Protein AF-A0A3P7E3R1-F1 (afdb_monomer_lite)

Structure (mmCIF, N/CA/C/O backbone):
data_AF-A0A3P7E3R1-F1
#
_entry.id   AF-A0A3P7E3R1-F1
#
loop_
_atom_site.group_PDB
_atom_site.id
_atom_site.type_symbol
_atom_site.label_atom_id
_atom_site.label_alt_id
_atom_site.label_comp_id
_atom_site.label_asym_id
_atom_site.label_entity_id
_atom_site.label_seq_id
_atom_site.pdbx_PDB_ins_code
_atom_site.Cartn_x
_atom_site.Cartn_y
_atom_site.Cartn_z
_atom_site.occupancy
_atom_site.B_iso_or_equiv
_atom_site.auth_seq_id
_atom_site.auth_comp_id
_atom_site.auth_asym_id
_atom_site.auth_atom_id
_atom_site.pdbx_PDB_model_num
ATOM 1 N N . MET A 1 1 ? 5.207 13.292 11.496 1.00 44.22 1 MET A N 1
ATOM 2 C CA . MET A 1 1 ? 4.249 14.304 10.987 1.00 44.22 1 MET A CA 1
ATOM 3 C C . MET A 1 1 ? 3.091 13.579 10.328 1.00 44.22 1 MET A C 1
ATOM 5 O O . MET A 1 1 ? 3.385 12.753 9.472 1.00 44.22 1 MET A O 1
ATOM 9 N N . PRO A 1 2 ? 1.853 13.756 10.834 1.00 50.88 2 PRO A N 1
ATOM 10 C CA . PRO A 1 2 ? 1.155 12.635 11.465 1.00 50.88 2 PRO A CA 1
ATOM 11 C C . PRO A 1 2 ? 1.102 11.472 10.475 1.00 50.88 2 PRO A C 1
ATOM 13 O O . PRO A 1 2 ? 0.570 11.630 9.380 1.00 50.88 2 PRO A O 1
ATOM 16 N N . HIS A 1 3 ? 1.781 10.374 10.810 1.00 62.09 3 HIS A N 1
ATOM 17 C CA . HIS A 1 3 ? 2.011 9.251 9.901 1.00 62.09 3 HIS A CA 1
ATOM 18 C C . HIS A 1 3 ? 0.673 8.900 9.258 1.00 62.09 3 HIS A C 1
ATOM 20 O O . HIS A 1 3 ? -0.252 8.500 9.968 1.00 62.09 3 HIS A O 1
ATOM 26 N N . GLY A 1 4 ? 0.530 9.186 7.958 1.00 73.00 4 GLY A N 1
ATOM 27 C CA . GLY A 1 4 ? -0.721 8.945 7.253 1.00 73.00 4 GLY A CA 1
ATOM 28 C C . GLY A 1 4 ? -1.179 7.529 7.572 1.00 73.00 4 GLY A C 1
ATOM 29 O O . GLY A 1 4 ? -0.348 6.632 7.666 1.00 73.00 4 GLY A O 1
ATOM 30 N N . MET A 1 5 ? -2.472 7.351 7.830 1.00 79.25 5 MET A N 1
ATOM 31 C CA . MET A 1 5 ? -3.032 6.100 8.338 1.00 79.25 5 MET A CA 1
ATOM 32 C C . MET A 1 5 ? -2.509 4.889 7.543 1.00 79.25 5 MET A C 1
ATOM 34 O O . MET A 1 5 ? -2.921 4.659 6.404 1.00 79.25 5 MET A O 1
ATOM 38 N N . CYS A 1 6 ? -1.588 4.127 8.141 1.00 79.88 6 CYS A N 1
ATOM 39 C CA . CYS A 1 6 ? -1.040 2.915 7.547 1.00 79.88 6 CYS A CA 1
ATOM 40 C C . CYS A 1 6 ? -2.104 1.821 7.626 1.00 79.88 6 CYS A C 1
ATOM 42 O O . CYS A 1 6 ? -2.508 1.414 8.714 1.00 79.88 6 CYS A O 1
ATOM 44 N N . LYS A 1 7 ? -2.585 1.356 6.472 1.00 85.00 7 LYS A N 1
ATOM 45 C CA . LYS A 1 7 ? -3.535 0.241 6.397 1.00 85.00 7 LYS A CA 1
ATOM 46 C C . LYS A 1 7 ? -2.783 -1.046 6.107 1.00 85.00 7 LYS A C 1
ATOM 48 O O . LYS A 1 7 ? -1.995 -1.094 5.166 1.00 85.00 7 LYS A O 1
ATOM 53 N N . LEU A 1 8 ? -3.076 -2.083 6.882 1.00 88.62 8 LEU A N 1
ATOM 54 C CA . LEU A 1 8 ? -2.586 -3.430 6.619 1.00 88.62 8 LEU A CA 1
ATOM 55 C C . LEU A 1 8 ? -3.384 -4.059 5.473 1.00 88.62 8 LEU A C 1
ATOM 57 O O . LEU A 1 8 ? -4.597 -3.868 5.354 1.00 88.62 8 LEU A O 1
ATOM 61 N N . A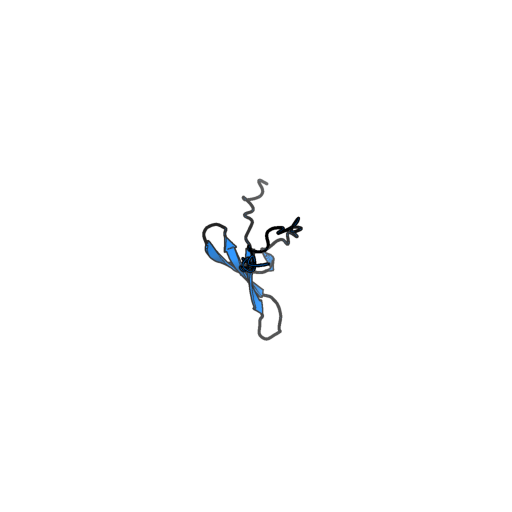LA A 1 9 ? -2.682 -4.792 4.619 1.00 89.31 9 ALA A N 1
ATOM 62 C CA . ALA A 1 9 ? -3.248 -5.499 3.483 1.00 89.31 9 ALA A CA 1
ATOM 63 C C . ALA A 1 9 ? -2.450 -6.780 3.243 1.00 89.31 9 ALA A C 1
ATOM 65 O O . ALA A 1 9 ? -1.249 -6.829 3.509 1.00 89.31 9 ALA A O 1
ATOM 66 N N . ARG A 1 10 ? -3.111 -7.808 2.713 1.00 91.19 10 ARG A N 1
ATOM 67 C CA . ARG A 1 10 ? -2.461 -9.068 2.354 1.00 91.19 10 ARG A CA 1
ATOM 68 C C . ARG A 1 10 ? -1.866 -8.954 0.959 1.00 91.19 10 ARG A C 1
ATOM 70 O O . ARG A 1 10 ? -2.517 -8.455 0.045 1.00 91.19 10 ARG A O 1
ATOM 77 N N . ILE A 1 11 ? -0.650 -9.444 0.762 1.00 91.19 11 ILE A N 1
ATOM 78 C CA . ILE A 1 11 ? -0.084 -9.564 -0.583 1.00 91.19 11 ILE A CA 1
ATOM 79 C C . ILE A 1 11 ? -0.800 -10.710 -1.302 1.00 91.19 11 ILE A C 1
ATOM 81 O O 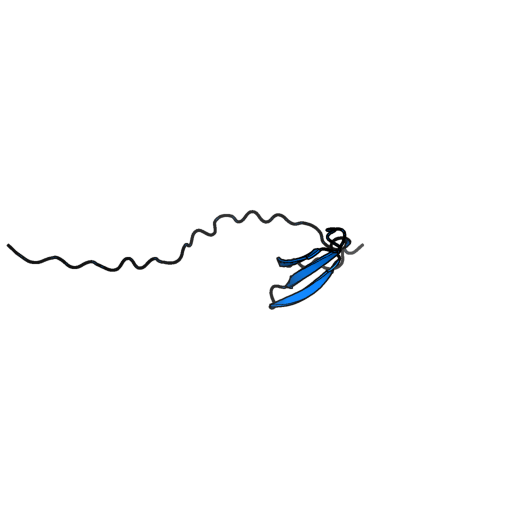. ILE A 1 11 ? -0.782 -11.843 -0.832 1.00 91.19 11 ILE A O 1
ATOM 85 N N . LYS A 1 12 ? -1.440 -10.412 -2.434 1.00 92.38 12 LYS A N 1
ATOM 86 C CA . LYS A 1 12 ? -2.147 -11.400 -3.259 1.00 92.38 12 LYS A CA 1
ATOM 87 C C . LYS A 1 12 ? -1.277 -11.922 -4.395 1.00 92.38 12 LYS A C 1
ATOM 89 O O . LYS A 1 12 ? -1.319 -13.102 -4.714 1.00 92.38 12 LYS A O 1
ATOM 94 N N . GLU A 1 13 ? -0.501 -11.038 -5.015 1.00 92.56 13 GLU A N 1
ATOM 95 C CA . GLU A 1 13 ? 0.339 -11.374 -6.163 1.00 92.56 13 GLU A CA 1
ATOM 96 C C . GLU A 1 13 ? 1.541 -10.430 -6.235 1.00 92.56 13 GLU A C 1
ATOM 98 O O . GLU A 1 13 ? 1.407 -9.225 -6.015 1.00 92.56 13 GLU A O 1
ATOM 103 N N . ILE A 1 14 ? 2.707 -10.963 -6.596 1.00 92.44 14 ILE A N 1
ATOM 104 C CA . ILE A 1 14 ? 3.926 -10.187 -6.829 1.00 92.44 14 ILE A CA 1
ATOM 105 C C . ILE A 1 14 ? 4.221 -10.182 -8.329 1.00 92.44 14 ILE A C 1
ATOM 107 O O . ILE A 1 14 ? 4.477 -11.229 -8.922 1.00 92.44 14 ILE A O 1
ATOM 111 N N . LYS A 1 15 ? 4.229 -8.997 -8.945 1.00 91.19 15 LYS A N 1
ATOM 112 C CA . LYS A 1 15 ? 4.476 -8.825 -10.380 1.00 91.19 15 LYS A CA 1
ATOM 113 C C . LYS A 1 15 ? 5.954 -8.547 -10.631 1.00 91.19 15 LYS A C 1
ATOM 115 O O . LYS A 1 15 ? 6.491 -7.512 -10.224 1.00 91.19 15 LYS A O 1
ATOM 120 N N . ARG A 1 16 ? 6.600 -9.480 -11.329 1.00 92.31 16 ARG A N 1
ATOM 121 C CA . ARG A 1 16 ? 8.016 -9.402 -11.708 1.00 92.31 16 ARG A CA 1
ATOM 122 C C . ARG A 1 16 ? 8.173 -8.824 -13.112 1.00 92.31 16 ARG A C 1
ATOM 124 O O . ARG A 1 16 ? 7.378 -9.118 -14.002 1.00 92.31 16 ARG A O 1
ATOM 131 N N . GLY A 1 17 ? 9.189 -7.987 -13.293 1.00 87.75 17 GLY A N 1
ATOM 132 C CA . GLY A 1 17 ? 9.576 -7.455 -14.596 1.00 87.75 17 GLY A CA 1
ATOM 133 C C . GLY A 1 17 ? 10.329 -8.474 -15.456 1.00 87.75 17 GLY A C 1
ATOM 134 O O . GLY A 1 17 ? 10.620 -9.592 -15.029 1.00 87.75 17 GLY A O 1
ATOM 135 N N . LYS A 1 18 ? 10.689 -8.063 -16.679 1.00 90.81 18 LYS A N 1
ATOM 136 C CA . LYS A 1 18 ? 11.504 -8.862 -17.617 1.00 90.81 18 LYS A CA 1
ATOM 137 C C . LYS A 1 18 ? 12.906 -9.171 -17.070 1.00 90.81 18 LYS A C 1
ATOM 139 O O . LYS A 1 18 ? 13.459 -10.228 -17.348 1.00 90.81 18 LYS A O 1
ATOM 144 N N . ASP A 1 19 ? 13.448 -8.259 -16.276 1.00 92.38 19 ASP A N 1
ATOM 145 C CA . ASP A 1 19 ? 14.701 -8.387 -15.523 1.00 92.38 19 ASP A CA 1
ATOM 146 C C . ASP A 1 19 ? 14.563 -9.224 -14.240 1.00 92.38 19 ASP A C 1
ATOM 148 O O . ASP A 1 19 ? 15.536 -9.376 -13.514 1.00 92.38 19 ASP A O 1
ATOM 152 N N . ARG A 1 20 ? 13.378 -9.796 -13.976 1.00 86.38 20 ARG A N 1
ATOM 153 C CA . ARG A 1 20 ? 13.018 -10.555 -12.764 1.00 86.38 20 ARG A CA 1
ATOM 154 C C . ARG A 1 20 ? 12.915 -9.716 -11.488 1.00 86.38 20 ARG A C 1
ATOM 156 O O . ARG A 1 20 ? 12.603 -10.276 -10.439 1.00 86.38 20 ARG A O 1
ATOM 163 N N . GLU A 1 21 ? 13.049 -8.396 -11.587 1.00 90.62 21 GLU A N 1
ATOM 164 C CA . GLU A 1 21 ? 12.919 -7.488 -10.449 1.00 90.62 21 GLU A CA 1
ATOM 165 C C . GLU A 1 21 ? 11.452 -7.275 -10.058 1.00 90.62 21 GLU A C 1
ATOM 167 O O . GLU A 1 21 ? 10.557 -7.147 -10.908 1.00 90.62 21 GLU A O 1
ATOM 172 N N . VAL A 1 22 ? 11.193 -7.211 -8.751 1.00 88.12 22 VAL A N 1
ATOM 173 C CA . VAL A 1 22 ? 9.855 -6.967 -8.202 1.00 88.12 22 VAL A CA 1
ATOM 174 C C . VAL A 1 22 ? 9.574 -5.470 -8.207 1.00 88.12 22 VAL A C 1
ATOM 176 O O . VAL A 1 22 ? 10.058 -4.726 -7.359 1.00 88.12 22 VAL A O 1
ATOM 179 N N . ARG A 1 23 ? 8.755 -5.016 -9.158 1.00 89.12 23 ARG A N 1
ATOM 180 C CA . ARG A 1 23 ? 8.355 -3.602 -9.237 1.00 89.12 23 ARG A CA 1
ATOM 181 C C . ARG A 1 23 ? 7.023 -3.339 -8.558 1.00 89.12 23 ARG A C 1
ATOM 183 O O . ARG A 1 23 ? 6.894 -2.349 -7.845 1.00 89.12 23 ARG A O 1
ATOM 190 N N . ASN A 1 24 ? 6.049 -4.225 -8.763 1.00 92.12 24 ASN A N 1
ATOM 191 C CA . ASN A 1 24 ? 4.664 -4.016 -8.356 1.00 92.12 24 ASN A CA 1
ATOM 192 C C . ASN A 1 24 ? 4.098 -5.228 -7.619 1.00 92.12 24 ASN A C 1
ATOM 194 O O . ASN A 1 24 ? 4.459 -6.371 -7.892 1.00 92.12 24 ASN A O 1
ATOM 198 N N . VAL A 1 25 ? 3.160 -4.965 -6.720 1.00 93.38 25 VAL A N 1
ATOM 199 C CA . VAL A 1 25 ? 2.475 -5.960 -5.904 1.00 93.38 25 VAL A CA 1
ATOM 200 C C . VAL A 1 25 ? 0.977 -5.662 -5.925 1.00 93.38 25 VAL A C 1
ATOM 202 O O . VAL A 1 25 ? 0.557 -4.512 -5.764 1.00 93.38 25 VAL A O 1
ATOM 205 N N . SER A 1 26 ? 0.169 -6.696 -6.141 1.00 94.00 26 SER A N 1
ATOM 206 C CA . SER A 1 26 ? -1.277 -6.647 -5.941 1.00 94.00 26 SER A CA 1
ATOM 207 C C . SER A 1 26 ? -1.552 -6.935 -4.465 1.00 94.00 26 SER A C 1
ATOM 209 O O . SER A 1 26 ? -1.301 -8.046 -3.995 1.00 94.00 26 SER A O 1
ATOM 211 N N . ILE A 1 27 ? -2.055 -5.948 -3.727 1.00 93.25 27 ILE A N 1
ATOM 212 C CA . ILE A 1 27 ? -2.450 -6.096 -2.323 1.00 93.25 27 ILE A CA 1
ATOM 213 C C . ILE A 1 27 ? -3.968 -6.179 -2.207 1.00 93.25 27 ILE A C 1
ATOM 215 O O . ILE A 1 27 ? -4.694 -5.457 -2.886 1.00 93.25 27 ILE A O 1
ATOM 219 N N . GLU A 1 28 ? -4.447 -7.053 -1.337 1.00 93.44 28 GLU A N 1
ATOM 220 C CA . GLU A 1 28 ? -5.852 -7.251 -1.021 1.00 93.44 28 GLU A CA 1
ATOM 221 C C . GLU A 1 28 ? -6.152 -6.651 0.352 1.00 93.44 28 GLU A C 1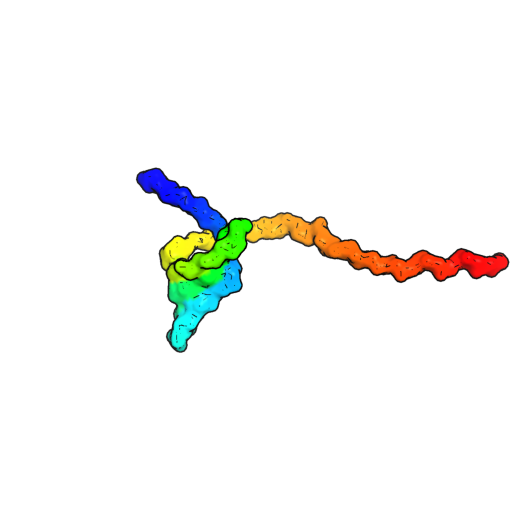
ATOM 223 O O . GLU A 1 28 ? -5.549 -7.002 1.368 1.00 93.44 28 GLU A O 1
ATOM 228 N N . LEU A 1 29 ? -7.078 -5.700 0.368 1.00 91.00 29 LEU A N 1
ATOM 229 C CA . LEU A 1 29 ? -7.596 -5.097 1.587 1.00 91.00 29 LEU A CA 1
ATOM 230 C C . LEU A 1 29 ? -8.645 -6.023 2.229 1.00 91.00 29 LEU A C 1
ATOM 232 O O . LEU A 1 29 ? -9.316 -6.757 1.504 1.00 91.00 29 LEU A O 1
ATOM 236 N N . PRO A 1 30 ? -8.904 -5.910 3.548 1.00 87.31 30 PRO A N 1
ATOM 237 C CA . PRO A 1 30 ? -9.939 -6.696 4.237 1.00 87.31 30 PRO A CA 1
ATOM 238 C C . PRO A 1 30 ? -11.346 -6.584 3.623 1.00 87.31 30 PRO A C 1
ATOM 240 O O . PRO A 1 30 ? -12.166 -7.477 3.769 1.00 87.31 30 PRO A O 1
ATOM 243 N N . GLN A 1 31 ? -11.624 -5.497 2.895 1.00 88.62 31 GLN A N 1
ATOM 244 C CA . GLN A 1 31 ? -12.883 -5.287 2.168 1.00 88.62 31 GLN A CA 1
ATOM 245 C C . GLN A 1 31 ? -12.957 -6.041 0.822 1.00 88.62 31 GLN A C 1
ATOM 247 O O . GLN A 1 31 ? -13.846 -5.762 0.023 1.00 88.62 31 GLN A O 1
ATOM 252 N N . GLY A 1 32 ? -11.984 -6.902 0.502 1.00 89.44 32 GLY A N 1
ATOM 253 C CA . GLY A 1 32 ? -11.881 -7.612 -0.782 1.00 89.44 32 GLY A CA 1
ATOM 254 C C . GLY A 1 32 ? -11.394 -6.750 -1.955 1.00 89.44 32 GLY A C 1
ATOM 255 O O . GLY A 1 32 ? -11.273 -7.227 -3.081 1.00 89.44 32 GLY A O 1
ATOM 256 N N . LYS A 1 33 ? -11.092 -5.467 -1.717 1.00 92.44 33 LYS A N 1
ATOM 257 C CA . LYS A 1 33 ? -10.565 -4.559 -2.745 1.00 92.44 33 LYS A CA 1
ATOM 258 C C . LYS A 1 33 ? -9.100 -4.872 -3.023 1.00 92.44 33 LYS A C 1
ATOM 260 O O . LYS A 1 33 ? -8.294 -4.915 -2.096 1.00 92.44 33 LYS A O 1
ATOM 265 N N . ILE A 1 34 ? -8.755 -5.001 -4.300 1.00 94.06 34 ILE A N 1
ATOM 266 C CA . ILE A 1 34 ? -7.383 -5.241 -4.748 1.00 94.06 34 ILE A CA 1
ATOM 267 C C . ILE A 1 34 ? -6.797 -3.933 -5.275 1.00 94.06 34 ILE A C 1
ATOM 269 O O . ILE A 1 34 ? -7.405 -3.269 -6.113 1.00 94.06 34 ILE A O 1
ATOM 273 N N . LEU A 1 35 ? -5.612 -3.565 -4.798 1.00 92.44 35 LEU A N 1
ATOM 274 C CA . LEU A 1 35 ? -4.870 -2.394 -5.255 1.00 92.44 35 LEU A CA 1
ATOM 275 C C . LEU A 1 35 ? -3.510 -2.818 -5.799 1.00 92.44 35 LEU A C 1
ATOM 277 O O . LEU A 1 35 ? -2.835 -3.656 -5.212 1.00 92.44 35 LEU A O 1
ATOM 281 N N . ASN A 1 36 ? -3.075 -2.189 -6.888 1.00 93.38 36 ASN A N 1
ATOM 282 C CA . ASN A 1 36 ? -1.706 -2.328 -7.372 1.00 93.38 36 ASN A CA 1
ATOM 283 C C . ASN A 1 36 ? -0.843 -1.242 -6.719 1.00 93.38 36 ASN A C 1
ATOM 285 O O . ASN A 1 36 ? -1.141 -0.051 -6.852 1.00 93.38 36 ASN A O 1
ATOM 289 N N . ARG A 1 37 ? 0.218 -1.636 -6.015 1.00 92.06 37 ARG A N 1
ATOM 290 C CA . ARG A 1 37 ? 1.188 -0.716 -5.408 1.00 92.06 37 ARG A CA 1
ATOM 291 C C . ARG A 1 37 ? 2.613 -1.114 -5.783 1.00 92.06 37 ARG A C 1
ATOM 293 O O . ARG A 1 37 ? 2.886 -2.306 -5.902 1.00 92.06 37 ARG A O 1
ATOM 300 N N . PRO A 1 38 ? 3.526 -0.149 -5.971 1.00 91.50 38 PRO A N 1
ATOM 301 C CA . PRO A 1 38 ? 4.931 -0.476 -6.138 1.00 91.50 38 PRO A CA 1
ATOM 302 C C . PRO A 1 38 ? 5.496 -1.026 -4.826 1.00 91.50 38 PRO A C 1
ATOM 304 O O . PRO A 1 38 ? 5.123 -0.554 -3.750 1.00 91.50 38 PRO A O 1
ATOM 307 N N . MET A 1 39 ? 6.421 -1.983 -4.913 1.00 89.38 39 MET A N 1
ATOM 308 C CA . MET A 1 39 ? 7.035 -2.610 -3.732 1.00 89.38 39 MET A CA 1
ATOM 309 C C . MET A 1 39 ? 7.719 -1.577 -2.821 1.00 89.38 39 MET A C 1
ATOM 311 O O . MET A 1 39 ? 7.632 -1.679 -1.605 1.00 89.38 39 MET A O 1
ATOM 315 N N . ASN A 1 40 ? 8.300 -0.524 -3.406 1.00 88.44 40 ASN A N 1
ATOM 316 C CA . ASN A 1 40 ? 8.965 0.572 -2.688 1.00 88.44 40 ASN A CA 1
ATOM 317 C C . ASN A 1 40 ? 8.044 1.367 -1.734 1.00 88.44 40 ASN A C 1
ATOM 319 O O . ASN A 1 40 ? 8.524 2.111 -0.890 1.00 88.44 40 ASN A O 1
ATOM 323 N N . MET A 1 41 ? 6.719 1.250 -1.879 1.00 87.56 41 MET A N 1
ATOM 324 C CA . MET A 1 41 ? 5.742 1.928 -1.013 1.00 87.56 41 MET A CA 1
ATOM 325 C C . MET A 1 41 ? 5.186 1.013 0.087 1.00 87.56 41 MET A C 1
ATOM 327 O O . MET A 1 41 ? 4.309 1.436 0.841 1.00 87.56 41 MET A O 1
ATOM 331 N N . LEU A 1 42 ? 5.624 -0.246 0.143 1.00 88.25 42 LEU A N 1
ATOM 332 C CA . LEU A 1 42 ? 5.146 -1.233 1.102 1.00 88.25 42 LEU A CA 1
ATOM 333 C C . LEU A 1 42 ? 6.185 -1.446 2.201 1.00 88.25 42 LEU A C 1
ATOM 335 O O . LEU A 1 42 ? 7.385 -1.477 1.945 1.00 88.25 42 LEU A O 1
ATOM 339 N N . TYR A 1 43 ? 5.693 -1.644 3.419 1.00 87.56 43 TYR A N 1
ATOM 340 C CA . TYR A 1 43 ? 6.499 -2.079 4.551 1.00 87.56 43 TYR A CA 1
ATOM 341 C C . TYR A 1 43 ? 6.144 -3.526 4.878 1.00 87.56 43 TYR A C 1
ATOM 343 O O . TYR A 1 43 ? 4.962 -3.873 4.949 1.00 87.56 43 TYR A O 1
ATOM 351 N N . SER A 1 44 ? 7.161 -4.365 5.060 1.00 81.31 44 SER A N 1
ATOM 352 C CA . SER A 1 44 ? 6.976 -5.752 5.482 1.00 81.31 44 SER A CA 1
ATOM 353 C C . SER A 1 44 ? 6.476 -5.799 6.923 1.00 81.31 44 SER A C 1
ATOM 355 O O . SER A 1 44 ? 7.022 -5.126 7.796 1.00 81.31 44 SER A O 1
ATOM 357 N N . LEU A 1 45 ? 5.456 -6.616 7.170 1.00 81.94 45 LEU A N 1
ATOM 358 C CA . LEU A 1 45 ? 5.008 -6.974 8.508 1.00 81.94 45 LEU A CA 1
ATOM 359 C C . LEU A 1 45 ? 4.893 -8.494 8.566 1.00 81.94 45 LEU A C 1
ATOM 361 O O . LEU A 1 45 ? 4.039 -9.080 7.903 1.00 81.94 45 LEU A O 1
ATOM 365 N N . GLU A 1 46 ? 5.772 -9.119 9.338 1.00 76.00 46 GLU A N 1
ATOM 366 C CA . GLU A 1 46 ? 5.688 -10.542 9.643 1.00 76.00 46 GLU A CA 1
ATOM 367 C C . GLU A 1 46 ? 4.653 -10.728 10.750 1.00 76.00 46 GLU A C 1
ATOM 369 O O . GLU A 1 46 ? 4.868 -10.332 11.896 1.00 76.00 46 GLU A O 1
ATOM 374 N N . ILE A 1 47 ? 3.504 -11.295 10.398 1.00 76.12 47 ILE A N 1
ATOM 375 C CA . ILE A 1 47 ? 2.543 -11.778 11.384 1.00 76.12 47 ILE A CA 1
ATOM 376 C C . ILE A 1 47 ? 2.948 -13.222 11.659 1.00 76.12 47 ILE A C 1
ATOM 378 O O . ILE A 1 47 ? 3.026 -14.032 10.737 1.00 76.12 47 ILE A O 1
ATOM 382 N N . LYS A 1 48 ? 3.265 -13.537 12.915 1.00 77.19 48 LYS A N 1
ATOM 383 C CA . LYS A 1 48 ? 3.362 -14.932 13.335 1.00 77.19 48 LYS A CA 1
ATOM 384 C C . LYS A 1 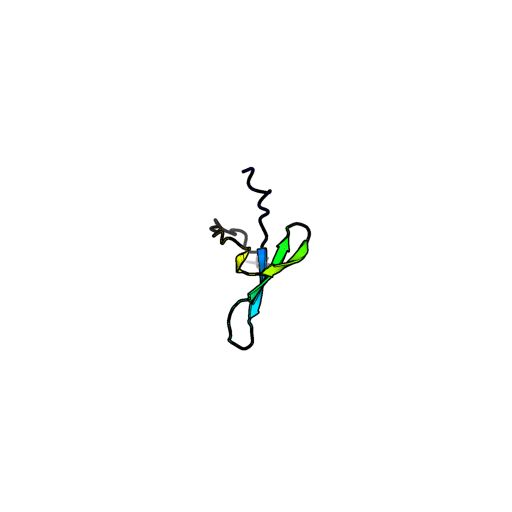48 ? 1.933 -15.452 13.356 1.00 77.19 48 LYS A C 1
ATOM 386 O O . LYS A 1 48 ? 1.138 -14.948 14.144 1.00 77.19 48 LYS A O 1
ATOM 391 N N . ASP A 1 49 ? 1.612 -16.408 12.493 1.00 67.31 49 ASP A N 1
ATOM 392 C CA . ASP A 1 49 ? 0.384 -17.180 12.646 1.00 67.31 49 ASP A CA 1
ATOM 393 C C . ASP A 1 49 ? 0.542 -17.988 13.941 1.00 67.31 49 ASP A C 1
ATOM 395 O O . ASP A 1 49 ? 1.125 -19.073 13.957 1.00 67.31 49 ASP A O 1
ATOM 399 N N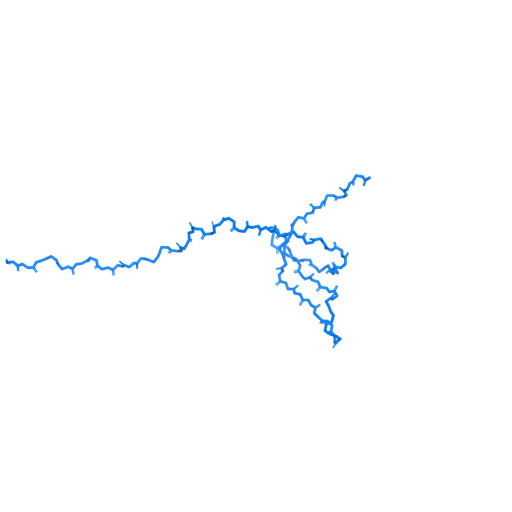 . GLU A 1 50 ? 0.114 -17.414 15.063 1.00 62.59 50 GLU A N 1
ATOM 400 C CA . GLU A 1 50 ? -0.162 -18.186 16.264 1.00 62.59 50 GLU A CA 1
ATOM 401 C C . GLU A 1 50 ? -1.328 -19.118 15.927 1.00 62.59 50 GLU A C 1
ATOM 403 O O . GLU A 1 50 ? -2.474 -18.701 15.865 1.00 62.59 50 GLU A O 1
ATOM 408 N N . GLU A 1 51 ? -0.982 -20.354 15.564 1.00 54.97 51 GLU A N 1
ATOM 409 C CA . GLU A 1 51 ? -1.877 -21.490 15.353 1.00 54.97 51 GLU A CA 1
ATOM 410 C C . GLU A 1 51 ? -3.211 -21.186 14.649 1.00 54.97 51 GLU A C 1
ATOM 412 O O . GLU A 1 51 ? -4.238 -20.903 15.262 1.00 54.97 51 GLU A O 1
ATOM 417 N N . ASN A 1 52 ? -3.267 -21.491 13.352 1.00 53.12 52 ASN A N 1
ATOM 418 C CA . ASN A 1 52 ? -4.510 -21.989 12.769 1.00 53.12 52 ASN A CA 1
ATOM 419 C C . ASN 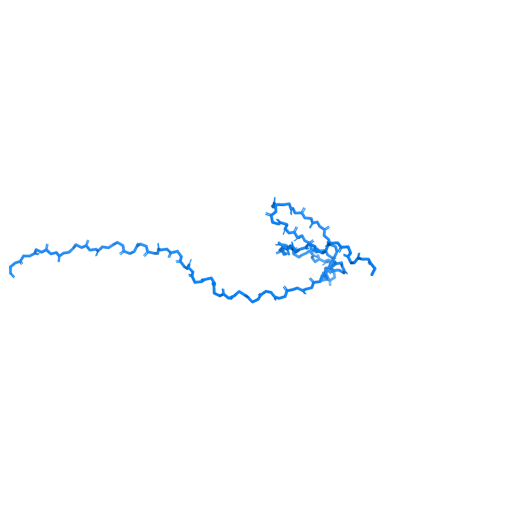A 1 52 ? -4.790 -23.413 13.305 1.00 53.12 52 ASN A C 1
ATOM 421 O O . ASN A 1 52 ? -4.759 -24.390 12.556 1.00 53.12 52 ASN A O 1
ATOM 425 N N . SER A 1 53 ? -5.017 -23.552 14.613 1.00 53.97 53 SER A N 1
ATOM 426 C CA . SER A 1 53 ? -5.534 -24.763 15.251 1.00 53.97 53 SER A CA 1
ATOM 427 C C . SER A 1 53 ? -7.050 -24.826 15.064 1.00 53.97 53 SER A C 1
ATOM 429 O O . SER A 1 53 ? -7.836 -24.793 16.001 1.00 53.97 53 SER A O 1
ATOM 431 N N . ASN A 1 54 ? -7.487 -24.916 13.810 1.00 47.34 54 ASN A N 1
ATOM 432 C CA . ASN A 1 54 ? -8.709 -25.647 13.497 1.00 47.34 54 ASN A CA 1
ATOM 433 C C . ASN A 1 54 ? -8.686 -26.076 12.033 1.00 47.34 54 ASN A C 1
ATOM 435 O O . ASN A 1 54 ? -9.382 -25.564 11.154 1.00 47.34 54 ASN A O 1
ATOM 439 N N . SER A 1 55 ? -7.838 -27.073 11.790 1.00 48.09 55 SER A N 1
ATOM 440 C CA . SER A 1 55 ? -8.128 -28.121 10.826 1.00 48.09 55 SER A CA 1
ATOM 441 C C . SER A 1 55 ? -9.624 -28.448 10.841 1.00 48.09 55 SER A C 1
ATOM 443 O O . SER A 1 55 ? -10.198 -28.745 11.887 1.00 48.09 55 SER A O 1
ATOM 445 N N . GLN A 1 56 ? -10.229 -28.369 9.660 1.00 52.31 56 GLN A N 1
ATOM 446 C CA . GLN A 1 56 ? -11.567 -28.852 9.332 1.00 52.31 56 GLN A CA 1
ATOM 447 C C . GLN A 1 56 ? -11.932 -30.142 10.092 1.00 52.31 56 GLN A C 1
ATOM 449 O O . GLN A 1 56 ? -11.074 -31.023 10.206 1.00 52.31 56 GLN A O 1
ATOM 454 N N . PRO A 1 57 ? -13.189 -30.315 10.548 1.00 48.81 57 PRO A N 1
ATOM 455 C CA . PRO A 1 57 ? -13.623 -31.589 11.093 1.00 48.81 57 PRO A CA 1
ATOM 456 C C . PRO A 1 57 ? -13.622 -32.614 9.957 1.00 48.81 57 PRO A C 1
ATOM 458 O O . PRO A 1 57 ? -14.530 -32.654 9.128 1.00 48.81 57 PRO A O 1
ATOM 461 N N . ALA A 1 58 ? -12.586 -33.448 9.903 1.00 51.78 58 ALA A N 1
ATOM 462 C CA . ALA A 1 58 ? -12.666 -34.709 9.194 1.00 51.78 58 ALA A CA 1
ATOM 463 C C . ALA A 1 58 ? -13.674 -35.569 9.964 1.00 51.78 58 ALA A C 1
ATOM 465 O O . ALA A 1 58 ? -13.340 -36.214 10.955 1.00 51.78 58 ALA A O 1
ATOM 466 N N . VAL A 1 59 ? -14.936 -35.504 9.540 1.00 46.69 59 VAL A N 1
ATOM 467 C CA . VAL A 1 59 ? -15.980 -36.455 9.910 1.00 46.69 59 VAL A CA 1
ATOM 468 C C . VAL A 1 59 ? -15.497 -37.825 9.436 1.00 46.69 59 VAL A C 1
ATOM 470 O O . VAL A 1 59 ? -15.690 -38.194 8.282 1.00 46.69 59 VAL A O 1
ATOM 473 N N . PHE A 1 60 ? -14.788 -38.558 10.294 1.00 45.16 60 PHE A N 1
ATOM 474 C CA . PHE A 1 60 ? -14.542 -39.976 10.072 1.00 45.16 60 PHE A CA 1
ATOM 475 C C . PHE A 1 60 ? -15.721 -40.738 10.671 1.00 45.16 60 PHE A C 1
ATOM 477 O O . PHE A 1 60 ? -15.717 -41.189 11.813 1.00 45.16 60 PHE A O 1
ATOM 484 N N . ASP A 1 61 ? -16.784 -40.777 9.876 1.00 42.91 61 ASP A N 1
ATOM 485 C CA . ASP A 1 61 ? -17.979 -41.572 10.100 1.00 42.91 61 ASP A CA 1
ATOM 486 C C . ASP A 1 61 ? -17.654 -43.052 9.845 1.00 42.91 61 ASP A C 1
ATOM 488 O O . ASP A 1 61 ? -17.399 -43.440 8.705 1.00 42.91 61 ASP A O 1
ATOM 492 N N . LYS A 1 62 ? -17.630 -43.873 10.902 1.00 47.47 62 LYS A N 1
ATOM 493 C CA . LYS A 1 62 ? -18.294 -45.192 10.959 1.00 47.47 62 LYS A CA 1
ATOM 494 C C . LYS A 1 62 ? -18.092 -45.823 12.334 1.00 47.47 62 LYS A C 1
ATOM 496 O O . LYS A 1 62 ? -17.245 -46.685 12.549 1.00 47.47 62 LYS A O 1
ATOM 501 N N . SER A 1 63 ? -18.942 -45.410 13.264 1.00 46.62 63 SER A N 1
ATOM 502 C CA . SER A 1 63 ? -19.486 -46.360 14.228 1.00 46.62 63 SER A CA 1
ATOM 503 C C . SER A 1 63 ? -20.521 -47.200 13.474 1.00 46.62 63 SER A C 1
ATOM 505 O O . SER A 1 63 ? -21.328 -46.633 12.746 1.00 46.62 63 SER A O 1
ATOM 507 N N . ILE A 1 64 ? -20.415 -48.525 13.548 1.00 54.12 64 ILE A N 1
ATOM 508 C CA . ILE A 1 64 ? -21.478 -49.550 13.520 1.00 54.12 64 ILE A CA 1
ATOM 509 C C . ILE A 1 64 ? -20.752 -50.875 13.271 1.00 54.12 64 ILE A C 1
ATOM 511 O O . ILE A 1 64 ? -20.418 -51.215 12.136 1.00 54.12 64 ILE A O 1
ATOM 515 N N . GLN A 1 65 ? -20.512 -51.602 14.355 1.00 50.19 65 GLN A N 1
ATOM 516 C CA . GLN A 1 65 ? -20.719 -53.046 14.434 1.00 50.19 65 GLN A CA 1
ATOM 517 C C . GLN A 1 65 ? -20.798 -53.393 15.923 1.00 50.19 65 GLN A C 1
ATOM 519 O O . GLN A 1 65 ? -19.819 -53.749 16.567 1.00 50.19 65 GLN A O 1
ATOM 524 N N . SER A 1 66 ? -21.995 -53.185 16.466 1.00 46.38 66 SER A N 1
ATOM 525 C CA . SER A 1 66 ? -22.479 -53.851 17.671 1.00 46.38 66 SER A CA 1
ATOM 526 C C . SER A 1 66 ? -23.590 -54.786 17.204 1.00 46.38 66 SER A C 1
ATOM 528 O O . SER A 1 66 ? -24.537 -54.282 16.602 1.00 46.38 66 SER A O 1
ATOM 530 N N . ALA A 1 67 ? -23.412 -56.090 17.419 1.00 53.56 67 ALA A N 1
ATOM 531 C CA . ALA A 1 67 ? -24.334 -57.225 17.225 1.00 53.56 67 ALA A CA 1
ATOM 532 C C . ALA A 1 67 ? -23.441 -58.409 16.811 1.00 53.56 67 ALA A C 1
ATOM 534 O O . ALA A 1 67 ? -22.682 -58.272 15.858 1.00 53.56 67 ALA A O 1
ATOM 535 N N . ASP A 1 68 ? -23.396 -59.571 17.438 1.00 50.81 68 ASP A N 1
ATOM 536 C CA . ASP A 1 68 ? -24.194 -60.209 18.475 1.00 50.81 68 ASP A CA 1
ATOM 537 C C . ASP A 1 68 ? -23.359 -61.406 18.982 1.00 50.81 68 ASP A C 1
ATOM 539 O O . ASP A 1 68 ? -22.468 -61.876 18.267 1.00 50.81 68 ASP A O 1
ATOM 543 N N . GLU A 1 69 ? -23.739 -61.898 20.165 1.00 51.41 69 GLU A N 1
ATOM 544 C CA . GLU A 1 69 ? -23.383 -63.179 20.815 1.00 51.41 69 GLU A CA 1
ATOM 545 C C . GLU A 1 69 ? -22.226 -63.199 21.834 1.00 51.41 69 GLU A C 1
ATOM 547 O O . GLU A 1 69 ? -21.032 -63.130 21.464 1.00 51.41 69 GLU A O 1
#

pLDDT: mean 75.49, std 18.46, range [42.91, 94.06]

Organism: Wuchereria bancrofti (NCBI:txid6293)

Sequence (69 aa):
MPHGMCKLARIKEIKRGKDREVRNVSIELPQGKILNRPMNMLYSLEIKDEENSNSQPAVFDKSIQSADE

Radius of gyration: 22.85 Å; chains: 1; bounding box: 39×78×38 Å

Secondary structure (DSSP, 8-state):
---------EEEEEEE-TTS-EEEEEEE-TTS-EEEEEGGG----------------------------

Foldseek 3Di:
DPPPDDADWAFPDFDADPVRDGFWTWTAHPVRDTDIDGPVVDDDDDDPPPDPPDDDPPPPDDDDDDDDD